Protein AF-A0A1V4W7F1-F1 (afdb_monomer)

Mean predicted aligned error: 8.08 Å

Radius of gyration: 17.61 Å; Cα contacts (8 Å, |Δi|>4): 130; chains: 1; bounding box: 45×43×54 Å

Structure (mmCIF, N/CA/C/O backbone):
data_AF-A0A1V4W7F1-F1
#
_entry.id   AF-A0A1V4W7F1-F1
#
loop_
_atom_site.group_PDB
_atom_site.id
_atom_site.type_symbol
_atom_site.label_atom_id
_atom_site.label_alt_id
_atom_site.label_comp_id
_atom_site.label_asym_id
_atom_site.label_entity_id
_atom_site.label_seq_id
_atom_site.pdbx_PDB_ins_code
_atom_site.Cartn_x
_atom_site.Cartn_y
_atom_site.Cartn_z
_atom_site.occupancy
_atom_site.B_iso_or_equiv
_atom_site.auth_seq_id
_atom_site.auth_comp_id
_atom_site.auth_asym_id
_atom_site.auth_atom_id
_atom_site.pdbx_PDB_model_num
ATOM 1 N N . MET A 1 1 ? -4.198 -5.014 37.501 1.00 48.41 1 MET A N 1
ATOM 2 C CA . MET A 1 1 ? -4.938 -6.079 36.791 1.00 48.41 1 MET A CA 1
ATOM 3 C C . MET A 1 1 ? -5.739 -5.399 35.691 1.00 48.41 1 MET A C 1
ATOM 5 O O . MET A 1 1 ? -6.681 -4.683 36.009 1.00 48.41 1 MET A O 1
ATOM 9 N N . VAL A 1 2 ? -5.300 -5.493 34.434 1.00 52.12 2 VAL A N 1
ATOM 10 C CA . VAL A 1 2 ? -6.036 -4.902 33.302 1.00 52.12 2 VAL A CA 1
ATOM 11 C C . VAL A 1 2 ? -7.296 -5.746 33.095 1.00 52.12 2 VAL A C 1
ATOM 13 O O . VAL A 1 2 ? -7.204 -6.961 32.951 1.00 52.12 2 VAL A O 1
ATOM 16 N N . ARG A 1 3 ? -8.471 -5.117 33.189 1.00 71.06 3 ARG A N 1
ATOM 17 C CA . ARG A 1 3 ? -9.778 -5.755 32.934 1.00 71.06 3 ARG A CA 1
ATOM 18 C C . ARG A 1 3 ? -10.114 -5.604 31.450 1.00 71.06 3 ARG A C 1
ATOM 20 O O . ARG A 1 3 ? -9.729 -4.592 30.877 1.00 71.06 3 ARG A O 1
ATOM 27 N N . ALA A 1 4 ? -10.860 -6.546 30.871 1.00 73.44 4 ALA A N 1
ATOM 28 C CA . ALA A 1 4 ? -11.244 -6.538 29.450 1.00 73.44 4 ALA A CA 1
ATOM 29 C C . ALA A 1 4 ? -11.841 -5.196 28.976 1.00 73.44 4 ALA A C 1
ATOM 31 O O . ALA A 1 4 ? -11.526 -4.734 27.890 1.00 73.44 4 ALA A O 1
ATOM 32 N N . GLN A 1 5 ? -12.593 -4.512 29.840 1.00 69.88 5 GLN A N 1
ATOM 33 C CA . GLN A 1 5 ? -13.167 -3.194 29.558 1.00 69.88 5 GLN A CA 1
ATOM 34 C C . GLN A 1 5 ? -12.115 -2.092 29.319 1.00 69.88 5 GLN A C 1
ATOM 36 O O . GLN A 1 5 ? -12.280 -1.263 28.436 1.00 69.88 5 GLN A O 1
ATOM 41 N N . HIS A 1 6 ? -10.988 -2.114 30.043 1.00 75.62 6 HIS A N 1
ATOM 42 C CA . HIS A 1 6 ? -9.896 -1.159 29.807 1.00 75.62 6 HIS A CA 1
ATOM 43 C C . HIS A 1 6 ? -9.133 -1.464 28.512 1.00 75.62 6 HIS A C 1
ATOM 45 O O . HIS A 1 6 ? -8.479 -0.580 27.966 1.00 75.62 6 HIS A O 1
ATOM 51 N N . LEU A 1 7 ? -9.171 -2.719 28.045 1.00 80.81 7 LEU A N 1
ATOM 52 C CA . LEU A 1 7 ? -8.589 -3.092 26.759 1.00 80.81 7 LEU A CA 1
ATOM 53 C C . LEU A 1 7 ? -9.450 -2.534 25.621 1.00 80.81 7 LEU A C 1
ATOM 55 O O . LEU A 1 7 ? -8.917 -1.836 24.769 1.00 80.81 7 LEU A O 1
ATOM 59 N N . GLU A 1 8 ? -10.767 -2.735 25.677 1.00 83.81 8 GLU A N 1
ATOM 60 C CA . GLU A 1 8 ? -11.713 -2.214 24.682 1.00 83.81 8 GLU A CA 1
ATOM 61 C C . GLU A 1 8 ? -11.668 -0.675 24.587 1.00 83.81 8 GLU A C 1
ATOM 63 O O . GLU A 1 8 ? -11.617 -0.112 23.495 1.00 83.81 8 GLU A O 1
ATOM 68 N N . GLU A 1 9 ? -11.575 0.029 25.721 1.00 86.50 9 GLU A N 1
ATOM 69 C CA . GLU A 1 9 ? -11.402 1.490 25.741 1.00 86.50 9 GLU A CA 1
ATOM 70 C C . GLU A 1 9 ? -10.107 1.945 25.045 1.00 86.50 9 GLU A C 1
ATOM 72 O O . GLU A 1 9 ? -10.108 2.922 24.289 1.00 86.50 9 GLU A O 1
ATOM 77 N N . LEU A 1 10 ? -8.995 1.235 25.267 1.00 87.12 10 LEU A N 1
ATOM 78 C CA . LEU A 1 10 ? -7.719 1.536 24.613 1.00 87.12 10 LEU A CA 1
ATOM 79 C C . LEU A 1 10 ? -7.769 1.268 23.106 1.00 87.12 10 LEU A C 1
ATOM 81 O O . LEU A 1 10 ? -7.210 2.055 22.339 1.00 87.12 10 LEU A O 1
ATOM 85 N N . GLU A 1 11 ? -8.449 0.204 22.681 1.00 90.12 11 GLU A N 1
ATOM 86 C CA . GLU A 1 11 ? -8.652 -0.119 21.266 1.00 90.12 11 GLU A CA 1
ATOM 87 C C . GLU A 1 11 ? -9.464 0.972 20.565 1.00 90.12 11 GLU A C 1
ATOM 89 O O . GLU A 1 11 ? -9.061 1.437 19.501 1.00 90.12 11 GLU A O 1
ATOM 94 N N . GLN A 1 12 ? -10.528 1.485 21.191 1.00 90.94 12 GLN A N 1
ATOM 95 C CA . GLN A 1 12 ? -11.321 2.585 20.630 1.00 90.94 12 GLN A CA 1
ATOM 96 C C . GLN A 1 12 ? -10.532 3.900 20.530 1.00 90.94 12 GLN A C 1
ATOM 98 O O . GLN A 1 12 ? -10.622 4.611 19.525 1.00 90.94 12 GLN A O 1
ATOM 103 N N . ILE A 1 13 ? -9.708 4.227 21.533 1.00 91.06 13 ILE A N 1
ATOM 104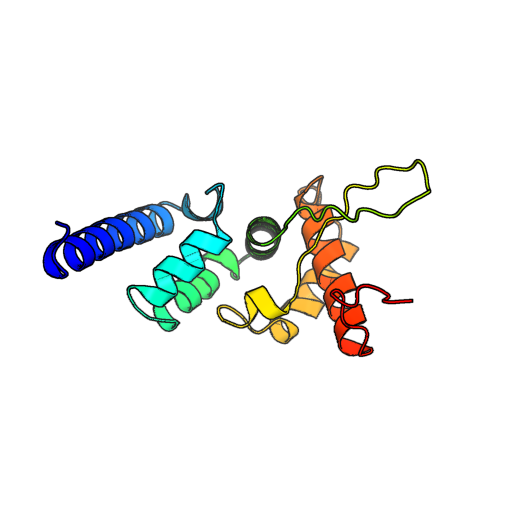 C CA . ILE A 1 13 ? -8.818 5.401 21.476 1.00 91.06 13 ILE A CA 1
ATOM 105 C C . ILE A 1 13 ? -7.773 5.235 20.365 1.00 91.06 13 ILE A C 1
ATOM 107 O O . ILE A 1 13 ? -7.484 6.189 19.635 1.00 91.06 13 ILE A O 1
ATOM 111 N N . GLY A 1 14 ? -7.204 4.035 20.237 1.00 90.25 14 GLY A N 1
ATOM 112 C CA . GLY A 1 14 ? -6.260 3.685 19.180 1.00 90.25 14 GLY A CA 1
ATOM 113 C C . GLY A 1 14 ? -6.890 3.817 17.797 1.00 90.25 14 GLY A C 1
ATOM 114 O O . GLY A 1 14 ? -6.347 4.517 16.946 1.00 90.25 14 GLY A O 1
ATOM 115 N N . LEU A 1 15 ? -8.068 3.227 17.601 1.00 92.19 15 LEU A N 1
ATOM 116 C CA . LEU A 1 15 ? -8.822 3.281 16.354 1.00 92.19 15 LEU A CA 1
ATOM 117 C C . LEU A 1 15 ? -9.151 4.721 15.951 1.00 92.19 15 LEU A C 1
ATOM 119 O O . LEU A 1 15 ? -8.953 5.097 14.797 1.00 92.19 15 LEU A O 1
ATOM 123 N N . LYS A 1 16 ? -9.578 5.558 16.904 1.00 92.56 16 LYS A N 1
ATOM 124 C CA . LYS A 1 16 ? -9.819 6.981 16.642 1.00 92.56 16 LYS A CA 1
ATOM 125 C C . LYS A 1 16 ? -8.559 7.685 16.133 1.00 92.56 16 LYS A C 1
ATOM 127 O O . LYS A 1 16 ? -8.619 8.382 15.131 1.00 92.56 16 LYS A O 1
ATOM 132 N N . LYS A 1 17 ? -7.407 7.457 16.772 1.00 92.69 17 LYS A N 1
ATOM 133 C CA . LYS A 1 17 ? -6.126 8.039 16.333 1.00 92.69 17 LYS A CA 1
ATOM 134 C C . LYS A 1 17 ? -5.717 7.576 14.935 1.00 92.69 17 LYS A C 1
ATOM 136 O O . LYS A 1 17 ? -5.136 8.364 14.197 1.00 92.69 17 LYS A O 1
ATOM 141 N N . ILE A 1 18 ? -5.998 6.320 14.585 1.00 92.25 18 ILE A N 1
ATOM 142 C CA . ILE A 1 18 ? -5.739 5.792 13.240 1.00 92.25 18 ILE A CA 1
ATOM 143 C C . ILE A 1 18 ? -6.596 6.536 12.215 1.00 92.25 18 ILE A C 1
ATOM 145 O O . ILE A 1 18 ? -6.054 7.012 11.223 1.00 92.25 18 ILE A O 1
ATOM 149 N N . LYS A 1 19 ? -7.896 6.697 12.482 1.00 91.62 19 LYS A N 1
ATOM 150 C CA . LYS A 1 19 ? -8.823 7.426 11.603 1.00 91.62 19 LYS A CA 1
ATOM 151 C C . LYS A 1 19 ? -8.444 8.899 11.457 1.00 91.62 19 LYS A C 1
ATOM 153 O O . LYS A 1 19 ? -8.308 9.373 10.340 1.00 91.62 19 LYS A O 1
ATOM 158 N N . ASP A 1 20 ? -8.139 9.584 12.559 1.00 92.19 20 ASP A N 1
ATOM 159 C CA . ASP A 1 20 ? -7.678 10.980 12.529 1.00 92.19 20 ASP A CA 1
ATOM 160 C C . ASP A 1 20 ? -6.377 11.131 11.696 1.00 92.19 20 ASP A C 1
ATOM 162 O O . ASP A 1 20 ? -6.176 12.113 10.974 1.00 92.19 20 ASP A O 1
ATOM 166 N N . ALA A 1 21 ? -5.469 10.149 11.767 1.00 91.19 21 ALA A N 1
ATOM 167 C CA . ALA A 1 21 ? -4.252 10.121 10.952 1.00 91.19 21 ALA A CA 1
ATOM 168 C C . ALA A 1 21 ? -4.532 9.797 9.473 1.00 91.19 21 ALA A C 1
ATOM 170 O O . ALA A 1 21 ? -3.840 10.326 8.602 1.00 91.19 21 ALA A O 1
ATOM 171 N N . ALA A 1 22 ? -5.521 8.944 9.194 1.00 89.69 22 ALA A N 1
ATOM 172 C CA . ALA A 1 22 ? -5.975 8.603 7.849 1.00 89.69 22 ALA A CA 1
ATOM 173 C C . ALA A 1 22 ? -6.582 9.831 7.156 1.00 89.69 22 ALA A C 1
ATOM 175 O O . ALA A 1 22 ? -6.123 10.213 6.083 1.00 89.69 22 ALA A O 1
ATOM 176 N N . ASP A 1 23 ? -7.507 10.514 7.835 1.00 88.62 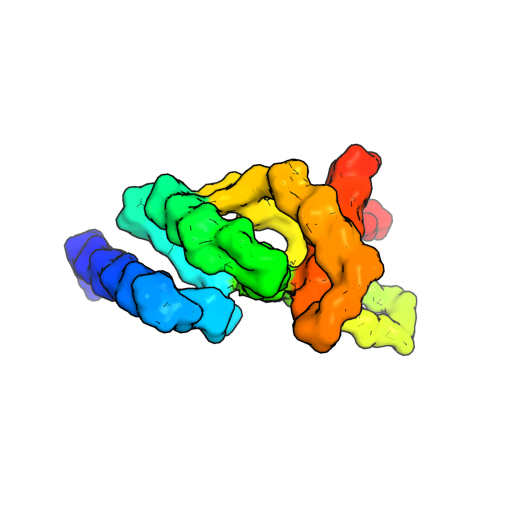23 ASP A N 1
ATOM 177 C CA . ASP A 1 23 ? -8.205 11.706 7.340 1.00 88.62 23 ASP A CA 1
ATOM 178 C C . ASP A 1 23 ? -7.260 12.900 7.125 1.00 88.62 23 ASP A C 1
ATOM 180 O O . ASP A 1 23 ? -7.486 13.745 6.262 1.00 88.62 23 ASP A O 1
ATOM 184 N N . SER A 1 24 ? -6.177 12.982 7.906 1.00 87.56 24 SER A N 1
ATOM 185 C CA . SER A 1 24 ? -5.154 14.027 7.752 1.00 87.56 24 SER A CA 1
ATOM 186 C C . SER A 1 24 ? -4.046 13.679 6.750 1.00 87.56 24 SER A C 1
ATOM 188 O O . SER A 1 24 ? -3.115 14.470 6.589 1.00 87.56 24 SER A O 1
ATOM 190 N N . GLY A 1 25 ? -4.101 12.508 6.103 1.00 83.88 25 GLY A N 1
ATOM 191 C CA . GLY A 1 25 ? -3.086 12.035 5.151 1.00 83.88 25 GLY A CA 1
ATOM 192 C C . GLY A 1 25 ? -1.746 11.638 5.785 1.00 83.88 25 GLY A C 1
ATOM 193 O O . GLY A 1 25 ? -0.784 11.338 5.083 1.00 83.88 25 GLY A O 1
ATOM 194 N N . ASN A 1 26 ? -1.652 11.620 7.117 1.00 85.62 26 ASN A N 1
ATOM 195 C CA . ASN A 1 26 ? -0.406 11.348 7.838 1.00 85.62 26 ASN A CA 1
ATOM 196 C C . ASN A 1 26 ? -0.190 9.865 8.144 1.00 85.62 26 ASN A C 1
ATOM 198 O O . ASN A 1 26 ? 0.919 9.479 8.519 1.00 85.62 26 ASN A O 1
ATOM 202 N N . LEU A 1 27 ? -1.223 9.031 7.991 1.00 88.81 27 LEU A N 1
ATOM 203 C CA . LEU A 1 27 ? -1.153 7.610 8.322 1.00 88.81 27 LEU A CA 1
ATOM 204 C C . LEU A 1 27 ? -0.007 6.906 7.583 1.00 88.81 27 LEU A C 1
ATOM 206 O O . LEU A 1 27 ? 0.751 6.169 8.213 1.00 88.81 27 LEU A O 1
ATOM 210 N N . ILE A 1 28 ? 0.173 7.205 6.294 1.00 87.44 28 ILE A N 1
ATOM 211 C CA . ILE A 1 28 ? 1.201 6.603 5.431 1.00 87.44 28 ILE A CA 1
ATOM 212 C C . ILE A 1 28 ? 2.638 6.905 5.882 1.00 87.44 28 ILE A C 1
ATOM 214 O O . ILE A 1 28 ? 3.533 6.087 5.705 1.00 87.44 28 ILE A O 1
ATOM 218 N N . ASN A 1 29 ? 2.853 8.036 6.559 1.00 83.88 29 ASN A N 1
ATOM 219 C CA . ASN A 1 29 ? 4.166 8.453 7.061 1.00 83.88 29 ASN A CA 1
ATOM 220 C C . ASN A 1 29 ? 4.544 7.769 8.387 1.00 83.88 29 ASN A C 1
ATOM 222 O O . ASN A 1 29 ? 5.587 8.056 8.982 1.00 83.88 29 ASN A O 1
ATOM 226 N N . SER A 1 30 ? 3.687 6.884 8.899 1.00 86.62 30 SER A N 1
ATOM 227 C CA . SER A 1 30 ? 3.913 6.211 10.171 1.00 86.62 30 SER A CA 1
ATOM 228 C C . SER A 1 30 ? 5.005 5.151 10.051 1.00 86.62 30 SER A C 1
ATOM 230 O O . SER A 1 30 ? 4.930 4.248 9.225 1.00 86.62 30 SER A O 1
ATOM 232 N N . ARG A 1 31 ? 5.973 5.173 10.976 1.00 81.25 31 ARG A N 1
ATOM 233 C CA . ARG A 1 31 ? 7.099 4.217 11.015 1.00 81.25 31 ARG A CA 1
ATOM 234 C C . ARG A 1 31 ? 6.680 2.737 11.017 1.00 81.25 31 ARG A C 1
ATOM 236 O O . ARG A 1 31 ? 7.463 1.888 10.614 1.00 81.25 31 ARG A O 1
ATOM 243 N N . ASN A 1 32 ? 5.487 2.423 11.519 1.00 85.31 32 ASN A N 1
ATOM 244 C CA . ASN A 1 32 ? 4.929 1.070 11.530 1.00 85.31 32 ASN A CA 1
ATOM 245 C C . ASN A 1 32 ? 3.594 1.022 10.773 1.00 85.31 32 ASN A C 1
ATOM 247 O O . ASN A 1 32 ? 2.595 0.540 11.304 1.00 85.31 32 ASN A O 1
ATOM 251 N N . PHE A 1 33 ? 3.565 1.587 9.567 1.00 90.62 33 PHE A N 1
ATOM 252 C CA . PHE A 1 33 ? 2.364 1.683 8.742 1.00 90.62 33 PHE A CA 1
ATOM 253 C C . PHE A 1 33 ? 1.653 0.333 8.562 1.00 90.62 33 PHE A C 1
ATOM 255 O O . PHE A 1 33 ? 0.487 0.211 8.936 1.00 90.62 33 PHE A O 1
ATOM 262 N N . ALA A 1 34 ? 2.365 -0.703 8.101 1.00 90.06 34 ALA A N 1
ATOM 263 C CA . ALA A 1 34 ? 1.796 -2.041 7.940 1.00 90.06 34 ALA A CA 1
ATOM 264 C C . ALA A 1 34 ? 1.179 -2.565 9.249 1.00 90.06 34 ALA A C 1
ATOM 266 O O . ALA A 1 34 ? 0.028 -2.997 9.271 1.00 90.06 34 ALA A O 1
ATOM 267 N N . GLY A 1 35 ? 1.899 -2.461 10.372 1.00 89.88 35 GLY A N 1
ATOM 268 C CA . GLY A 1 35 ? 1.384 -2.888 11.673 1.00 89.88 35 GLY A CA 1
ATOM 269 C C . GLY A 1 35 ? 0.137 -2.117 12.109 1.00 89.88 35 GLY A C 1
ATOM 270 O O . GLY A 1 35 ? -0.772 -2.709 12.687 1.00 89.88 35 GLY A O 1
ATOM 271 N N . ILE A 1 36 ? 0.062 -0.819 11.808 1.00 92.38 36 ILE A N 1
ATOM 272 C CA . ILE A 1 36 ? -1.117 0.003 12.096 1.00 92.38 36 ILE A CA 1
ATOM 273 C C . ILE A 1 36 ? -2.317 -0.450 11.258 1.00 92.38 36 ILE A C 1
ATOM 275 O O . ILE A 1 36 ? -3.408 -0.571 11.808 1.00 92.38 36 ILE A O 1
ATOM 279 N N . LEU A 1 37 ? -2.128 -0.767 9.975 1.00 92.81 37 LEU A N 1
ATOM 280 C CA . LEU A 1 37 ? -3.203 -1.290 9.125 1.00 92.81 37 LEU A CA 1
ATOM 281 C C . LEU A 1 37 ? -3.754 -2.627 9.632 1.00 92.81 37 LEU A C 1
ATOM 283 O O . LEU A 1 37 ? -4.970 -2.811 9.683 1.00 92.81 37 LEU A O 1
ATOM 287 N N . TYR A 1 38 ? -2.882 -3.540 10.068 1.00 91.62 38 TYR A N 1
ATOM 288 C CA . TYR A 1 38 ? -3.318 -4.797 10.683 1.00 91.62 38 TYR A CA 1
ATOM 289 C C . TYR A 1 38 ? -4.100 -4.556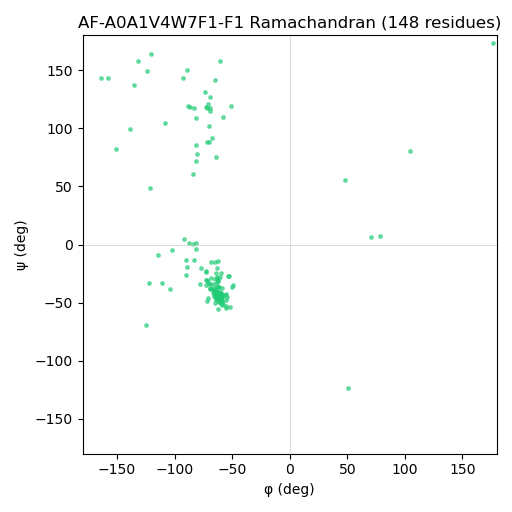 11.981 1.00 91.62 38 TYR A C 1
ATOM 291 O O . TYR A 1 38 ? -5.137 -5.180 12.189 1.00 91.62 38 TYR A O 1
ATOM 299 N N . ARG A 1 39 ? -3.671 -3.605 12.823 1.00 92.19 39 ARG A N 1
ATOM 300 C CA . ARG A 1 39 ? -4.419 -3.232 14.038 1.00 92.19 39 ARG A CA 1
ATOM 301 C C . ARG A 1 39 ? -5.764 -2.595 13.732 1.00 92.19 39 ARG A C 1
ATOM 303 O O . ARG A 1 39 ? -6.737 -2.919 14.398 1.00 92.19 39 ARG A O 1
ATOM 310 N N . TRP A 1 40 ? -5.833 -1.736 12.720 1.00 93.81 40 TRP A N 1
ATOM 311 C CA . TRP A 1 40 ? -7.100 -1.172 12.269 1.00 93.81 40 TRP A CA 1
ATOM 312 C C . TRP A 1 40 ? -8.060 -2.282 11.838 1.00 93.81 40 TRP A C 1
ATOM 314 O O . TRP A 1 40 ? -9.191 -2.345 12.318 1.00 93.81 40 TRP A O 1
ATOM 324 N N . LYS A 1 41 ? -7.575 -3.213 11.011 1.00 92.25 41 LYS A N 1
ATOM 325 C CA . LYS A 1 41 ? -8.351 -4.379 10.593 1.00 92.25 41 LYS A CA 1
ATOM 326 C C . LYS A 1 41 ? -8.881 -5.177 11.790 1.00 92.25 41 LYS A C 1
ATOM 328 O O . LYS A 1 41 ? -10.039 -5.586 11.776 1.00 92.25 41 LYS A O 1
ATOM 333 N N . ASP A 1 42 ? -8.041 -5.424 12.791 1.00 90.38 42 ASP A N 1
ATOM 334 C CA . ASP A 1 42 ? -8.402 -6.250 13.947 1.00 90.38 42 ASP A CA 1
ATOM 335 C C . ASP A 1 42 ? -9.382 -5.549 14.908 1.00 90.38 42 ASP A C 1
ATOM 337 O O . ASP A 1 42 ? -10.193 -6.224 15.537 1.00 90.38 42 ASP A O 1
ATOM 341 N N . TRP A 1 43 ? -9.330 -4.217 15.023 1.00 91.31 43 TRP A N 1
ATOM 342 C CA . TRP A 1 43 ? -10.174 -3.442 15.948 1.00 91.31 43 TRP A CA 1
ATOM 343 C C . TRP A 1 43 ? -11.523 -2.998 15.374 1.00 91.31 43 TRP A C 1
ATOM 345 O O . TRP A 1 43 ? -12.417 -2.645 16.141 1.00 91.31 43 TRP A O 1
ATOM 355 N N . GLU A 1 44 ? -11.687 -2.978 14.051 1.00 86.88 44 GLU A N 1
ATOM 356 C CA . GLU A 1 44 ? -12.935 -2.551 13.408 1.00 86.88 44 GLU A CA 1
ATOM 357 C C . GLU A 1 44 ? -13.480 -3.622 12.460 1.00 86.88 44 GLU A C 1
ATOM 359 O O . GLU A 1 44 ? -14.526 -4.211 12.726 1.00 86.88 44 GLU A O 1
ATOM 364 N N . ASN A 1 45 ? -12.786 -3.841 11.343 1.00 86.69 45 ASN A N 1
ATOM 365 C CA . ASN A 1 45 ? -12.982 -4.903 10.354 1.00 86.69 45 ASN A CA 1
ATOM 366 C C . ASN A 1 45 ? -11.988 -4.693 9.199 1.00 86.69 45 ASN A C 1
ATOM 368 O O . ASN A 1 45 ? -11.310 -3.672 9.117 1.00 86.69 45 ASN A O 1
ATOM 372 N N . ASP A 1 46 ? -11.926 -5.644 8.272 1.00 83.69 46 ASP A N 1
ATOM 373 C CA . ASP A 1 46 ? -11.125 -5.565 7.048 1.00 83.69 46 ASP A CA 1
ATOM 374 C C . ASP A 1 46 ? -11.617 -4.517 6.037 1.00 83.69 46 ASP A C 1
ATOM 376 O O . ASP A 1 46 ? -10.805 -3.951 5.306 1.00 83.69 46 ASP A O 1
ATOM 380 N N . ALA A 1 47 ? -12.915 -4.214 6.004 1.00 89.50 47 ALA A N 1
ATOM 381 C CA . ALA A 1 47 ? -13.497 -3.290 5.033 1.00 89.50 47 ALA A CA 1
ATOM 382 C C . ALA A 1 47 ? -13.016 -1.836 5.197 1.00 89.50 47 ALA A C 1
ATOM 384 O O . ALA A 1 47 ? -12.778 -1.156 4.199 1.00 89.50 47 ALA A O 1
ATOM 385 N N . ALA A 1 48 ? -12.859 -1.348 6.431 1.00 90.12 48 ALA A N 1
ATOM 386 C CA . ALA A 1 48 ? -12.444 0.031 6.701 1.00 90.12 48 ALA A CA 1
ATOM 387 C C . ALA A 1 48 ? -11.040 0.382 6.151 1.00 90.12 48 ALA A C 1
ATOM 389 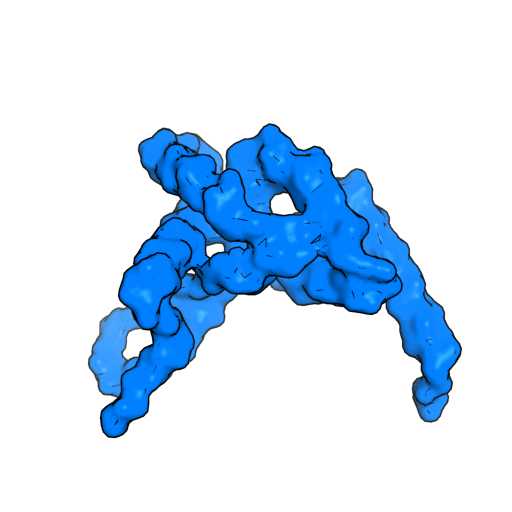O O . ALA A 1 48 ? -10.948 1.311 5.342 1.00 90.12 48 ALA A O 1
ATOM 390 N N . PRO A 1 49 ? -9.957 -0.347 6.497 1.00 91.31 49 PRO A N 1
ATOM 391 C CA . PRO A 1 49 ? -8.627 -0.067 5.957 1.00 91.31 49 PRO A CA 1
ATOM 392 C C . PRO A 1 49 ? -8.538 -0.319 4.445 1.00 91.31 49 PRO A C 1
ATOM 394 O O . PRO A 1 49 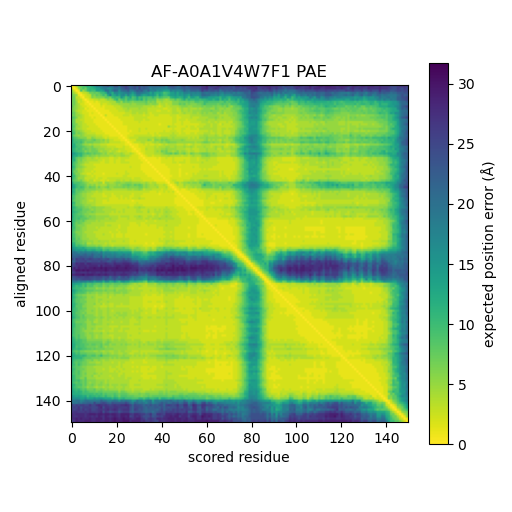? -7.844 0.428 3.759 1.00 91.31 49 PRO A O 1
ATOM 397 N N . ARG A 1 50 ? -9.265 -1.312 3.904 1.00 93.00 50 ARG A N 1
ATOM 398 C CA . ARG A 1 50 ? -9.362 -1.548 2.448 1.00 93.00 50 ARG A CA 1
ATOM 399 C C . ARG A 1 50 ? -9.918 -0.330 1.722 1.00 93.00 50 ARG A C 1
ATOM 401 O O . ARG A 1 50 ? -9.291 0.179 0.799 1.00 93.00 50 ARG A O 1
ATOM 408 N N . LYS A 1 51 ? -11.064 0.170 2.189 1.00 92.62 51 LYS A N 1
ATOM 409 C CA . LYS A 1 51 ? -11.732 1.324 1.589 1.00 92.62 51 LYS A CA 1
ATOM 410 C C . LYS A 1 51 ? -10.838 2.561 1.600 1.00 92.62 51 LYS A C 1
ATOM 412 O O . LYS A 1 51 ? -10.785 3.251 0.592 1.00 92.62 51 LYS A O 1
ATOM 417 N N . TRP A 1 52 ? -10.134 2.814 2.705 1.00 93.75 52 TRP A N 1
ATOM 418 C CA . TRP A 1 52 ? -9.190 3.931 2.797 1.00 93.75 52 TRP A CA 1
ATOM 419 C C . TRP A 1 52 ? -8.027 3.789 1.803 1.00 93.75 52 TRP A C 1
ATOM 421 O O . TRP A 1 52 ? -7.695 4.738 1.102 1.00 93.75 52 TRP A O 1
ATOM 431 N N . ILE A 1 53 ? -7.439 2.596 1.669 1.00 92.94 53 ILE A N 1
ATOM 432 C CA . ILE A 1 53 ? -6.377 2.355 0.678 1.00 92.94 53 ILE A CA 1
ATOM 433 C C . ILE A 1 53 ? -6.887 2.625 -0.741 1.00 92.94 53 ILE A C 1
ATOM 435 O O . ILE A 1 53 ? -6.215 3.305 -1.517 1.00 92.94 53 ILE A O 1
ATOM 439 N N . GLU A 1 54 ? -8.080 2.133 -1.074 1.00 92.19 54 GLU A N 1
ATOM 440 C CA . GLU A 1 54 ? -8.704 2.356 -2.378 1.00 92.19 54 GLU A CA 1
ATOM 441 C C . GLU A 1 54 ? -8.980 3.840 -2.659 1.00 92.19 54 GLU A C 1
ATOM 443 O O . GLU A 1 54 ? -8.695 4.307 -3.764 1.00 92.19 54 GLU A O 1
ATOM 448 N N . SER A 1 55 ? -9.506 4.587 -1.681 1.00 90.50 55 SER A N 1
ATOM 449 C CA . SER A 1 55 ? -9.876 5.995 -1.860 1.00 90.50 55 SER A CA 1
ATOM 450 C C . SER A 1 55 ? -8.698 6.961 -1.831 1.00 90.50 55 SER A C 1
ATOM 452 O O . SER A 1 55 ? -8.735 7.965 -2.541 1.00 90.50 55 SER A O 1
ATOM 454 N N . ASP A 1 56 ? -7.664 6.680 -1.040 1.00 89.06 56 ASP A N 1
ATOM 455 C CA . ASP A 1 56 ? -6.614 7.658 -0.742 1.00 89.06 56 ASP A CA 1
ATOM 456 C C . ASP A 1 56 ? -5.265 7.304 -1.370 1.00 89.06 56 ASP A C 1
ATOM 458 O O . ASP A 1 56 ? -4.532 8.202 -1.780 1.00 89.06 56 ASP A O 1
ATOM 462 N N . LEU A 1 57 ? -4.931 6.014 -1.495 1.00 90.50 57 LEU A N 1
ATOM 463 C CA . LEU A 1 57 ? -3.617 5.582 -1.988 1.00 90.50 57 LEU A CA 1
ATOM 464 C C . LEU A 1 57 ? -3.658 5.071 -3.427 1.00 90.50 57 LEU A C 1
ATOM 466 O O . LEU A 1 57 ? -2.746 5.339 -4.204 1.00 90.50 57 LEU A O 1
ATOM 470 N N . LEU A 1 58 ? -4.708 4.355 -3.829 1.00 92.12 58 LEU A N 1
ATOM 471 C CA . LEU A 1 58 ? -4.762 3.768 -5.173 1.00 92.12 58 LEU A CA 1
ATOM 472 C C . LEU A 1 58 ? -5.189 4.750 -6.269 1.00 92.12 58 LEU A C 1
ATOM 474 O O . LEU A 1 58 ? -5.152 4.391 -7.448 1.00 92.12 58 LEU A O 1
ATOM 478 N N . THR A 1 59 ? -5.538 5.987 -5.920 1.00 92.75 59 THR A N 1
ATOM 479 C CA . THR A 1 59 ? -5.957 7.021 -6.877 1.00 92.75 59 THR A CA 1
ATOM 480 C C . THR A 1 59 ? -4.804 7.581 -7.713 1.00 92.75 59 THR A C 1
ATOM 482 O O . THR A 1 59 ? -5.041 8.057 -8.823 1.00 92.75 59 THR A O 1
ATOM 485 N N . THR A 1 60 ? -3.558 7.484 -7.236 1.00 94.38 60 THR A N 1
ATOM 486 C CA . THR A 1 60 ? -2.357 8.012 -7.911 1.00 94.38 60 THR A CA 1
ATOM 487 C C . THR A 1 60 ? -1.235 6.983 -7.958 1.00 94.38 60 THR A C 1
ATOM 489 O O . THR A 1 60 ? -1.248 5.991 -7.225 1.00 94.38 60 THR A O 1
ATOM 492 N N . ASP A 1 61 ? -0.300 7.155 -8.894 1.00 95.94 61 ASP A N 1
ATOM 493 C CA . ASP A 1 61 ? 0.843 6.247 -9.018 1.00 95.94 61 ASP A CA 1
ATOM 494 C C . ASP A 1 61 ? 1.789 6.421 -7.823 1.00 95.94 61 ASP A C 1
ATOM 496 O O . ASP A 1 61 ? 2.271 5.429 -7.282 1.00 95.94 61 ASP A O 1
ATOM 500 N N . GLU A 1 62 ? 1.975 7.652 -7.338 1.00 94.31 62 GLU A N 1
ATOM 501 C CA . GLU A 1 62 ? 2.719 7.937 -6.111 1.00 94.31 62 GLU A CA 1
ATOM 502 C C . GLU A 1 62 ? 2.108 7.237 -4.895 1.00 94.31 62 GLU A C 1
ATOM 504 O O . GLU A 1 62 ? 2.849 6.628 -4.128 1.00 94.31 62 GLU A O 1
ATOM 509 N N . GLY A 1 63 ? 0.779 7.269 -4.742 1.00 94.06 63 GLY A N 1
ATOM 510 C CA . GLY A 1 63 ? 0.090 6.657 -3.605 1.00 94.06 63 GLY A CA 1
ATOM 511 C C . GLY A 1 63 ? 0.209 5.131 -3.587 1.00 94.06 63 GLY A C 1
ATOM 512 O O . GLY A 1 63 ? 0.437 4.543 -2.528 1.00 94.06 63 GLY A O 1
ATOM 513 N N . LEU A 1 64 ? 0.166 4.480 -4.757 1.00 95.75 64 LEU A N 1
ATOM 514 C CA . LEU A 1 64 ? 0.480 3.053 -4.871 1.00 95.75 64 LEU A CA 1
ATOM 515 C C . LEU A 1 64 ? 1.920 2.769 -4.426 1.00 95.75 64 LEU A C 1
ATOM 517 O O . LEU A 1 64 ? 2.176 1.791 -3.728 1.00 95.75 64 LEU A O 1
ATOM 521 N N . VAL A 1 65 ? 2.875 3.605 -4.828 1.00 96.00 65 VAL A N 1
ATOM 522 C CA . VAL A 1 65 ? 4.273 3.409 -4.434 1.00 96.00 65 VAL A CA 1
ATOM 523 C C . VAL A 1 65 ? 4.480 3.667 -2.945 1.00 96.00 65 VAL A C 1
ATOM 525 O O . VAL A 1 65 ? 5.205 2.909 -2.306 1.00 96.00 65 VAL A O 1
ATOM 528 N N . ASP A 1 66 ? 3.815 4.666 -2.372 1.00 94.00 66 ASP A N 1
ATOM 529 C CA . ASP A 1 66 ? 3.865 4.944 -0.936 1.00 94.00 66 ASP A CA 1
ATOM 530 C C . ASP A 1 66 ? 3.271 3.782 -0.126 1.00 94.00 66 ASP A C 1
ATOM 532 O O . ASP A 1 66 ? 3.857 3.377 0.881 1.00 94.00 66 ASP A O 1
ATOM 536 N N . LEU A 1 67 ? 2.184 3.165 -0.611 1.00 94.69 67 LEU A N 1
ATOM 537 C CA . LEU A 1 67 ? 1.657 1.917 -0.055 1.00 94.69 67 LEU A CA 1
ATOM 538 C C . LEU A 1 67 ? 2.743 0.832 -0.040 1.00 94.69 67 LEU A C 1
ATOM 540 O O . LEU A 1 67 ? 3.013 0.257 1.010 1.00 94.69 67 LEU A O 1
ATOM 544 N N . LEU A 1 68 ? 3.398 0.573 -1.178 1.00 95.19 68 LEU A N 1
ATOM 545 C CA . LEU A 1 68 ? 4.452 -0.444 -1.271 1.00 95.19 68 LEU A CA 1
ATOM 546 C C . LEU A 1 68 ? 5.633 -0.142 -0.336 1.00 95.19 68 LEU A C 1
ATOM 548 O O . LEU A 1 68 ? 6.132 -1.050 0.324 1.00 95.19 68 LEU A O 1
ATOM 552 N N . VAL A 1 69 ? 6.052 1.121 -0.222 1.00 93.75 69 VAL A N 1
ATOM 553 C CA . VAL A 1 69 ? 7.088 1.547 0.735 1.00 93.75 69 VAL A CA 1
ATOM 554 C C . VAL A 1 69 ? 6.665 1.242 2.172 1.00 93.75 69 VAL A C 1
ATOM 556 O O . VAL A 1 69 ? 7.462 0.714 2.942 1.00 93.75 69 VAL A O 1
ATOM 559 N N . GLY A 1 70 ? 5.405 1.492 2.532 1.00 92.19 70 GLY A N 1
ATOM 560 C CA . GLY A 1 70 ? 4.884 1.216 3.871 1.00 92.19 70 GLY A CA 1
ATOM 561 C C . GLY A 1 70 ? 4.892 -0.269 4.273 1.00 92.19 70 GLY A C 1
ATOM 562 O O . GLY A 1 70 ? 4.859 -0.577 5.469 1.00 92.19 70 GLY A O 1
ATOM 563 N N . PHE A 1 71 ? 4.955 -1.180 3.297 1.00 92.31 71 PHE A N 1
ATOM 564 C CA . PHE A 1 71 ? 5.103 -2.629 3.497 1.00 92.31 71 PHE A CA 1
ATOM 565 C C . PHE A 1 71 ? 6.526 -3.143 3.239 1.00 92.31 71 PHE A C 1
ATOM 567 O O . PHE A 1 71 ? 6.808 -4.321 3.473 1.00 92.31 71 PHE A O 1
ATOM 574 N N . LEU A 1 72 ? 7.435 -2.280 2.785 1.00 91.56 72 LEU A N 1
ATOM 575 C CA . LEU A 1 72 ? 8.821 -2.637 2.544 1.00 91.56 72 LEU A CA 1
ATOM 576 C C . LEU A 1 72 ? 9.529 -2.899 3.878 1.00 91.56 72 LEU A C 1
ATOM 578 O O . LEU A 1 72 ? 9.547 -2.069 4.786 1.00 91.56 72 LEU A O 1
ATOM 582 N N . SER A 1 73 ? 10.161 -4.062 3.992 1.00 85.94 73 SER A N 1
ATOM 583 C CA . SER A 1 73 ? 10.904 -4.455 5.187 1.00 85.94 73 SER A CA 1
ATOM 584 C C . SER A 1 73 ? 12.350 -4.800 4.845 1.00 85.94 73 SER A C 1
ATOM 586 O O . SER A 1 73 ? 12.666 -5.262 3.748 1.00 85.94 73 SER A O 1
ATOM 588 N N . LYS A 1 74 ? 13.268 -4.566 5.787 1.00 81.06 74 LYS A N 1
ATOM 589 C CA . LYS A 1 74 ? 14.650 -5.045 5.673 1.00 81.06 74 LYS A CA 1
ATOM 590 C C . LYS A 1 74 ? 14.727 -6.446 6.262 1.00 81.06 74 LYS A C 1
ATOM 592 O O . LYS A 1 74 ? 14.491 -6.617 7.455 1.00 81.06 74 LYS A O 1
ATOM 597 N N . SER A 1 75 ? 15.111 -7.424 5.452 1.00 64.75 75 SER A N 1
ATOM 598 C CA . SER A 1 75 ? 15.517 -8.737 5.946 1.00 64.75 75 SER A CA 1
ATOM 599 C C . SER A 1 75 ? 17.023 -8.796 6.162 1.00 64.75 75 SER A C 1
ATOM 601 O O . SER A 1 75 ? 17.817 -8.229 5.409 1.00 64.75 75 SER A O 1
ATOM 603 N N . TYR A 1 76 ? 17.413 -9.508 7.211 1.00 53.31 76 TYR A N 1
ATOM 604 C CA . TYR A 1 76 ? 18.798 -9.851 7.486 1.00 53.31 76 TYR A CA 1
ATOM 605 C C . TYR A 1 76 ? 18.952 -11.343 7.210 1.00 53.31 76 TYR A C 1
ATOM 607 O O . TYR A 1 76 ? 18.492 -12.165 7.995 1.00 53.31 76 TYR A O 1
ATOM 615 N N . SER A 1 77 ? 19.575 -11.710 6.091 1.00 52.16 77 SER A N 1
ATOM 616 C CA . SER A 1 77 ? 19.993 -13.097 5.877 1.00 52.16 77 SER A CA 1
ATOM 617 C C . SER A 1 77 ? 21.378 -13.283 6.490 1.00 52.16 77 SER A C 1
ATOM 619 O O . SER A 1 77 ? 22.336 -12.636 6.058 1.00 52.16 77 SER A O 1
ATOM 621 N N . GLN A 1 78 ? 21.509 -14.168 7.476 1.00 44.06 78 GLN A N 1
ATOM 622 C CA . GLN A 1 78 ? 22.818 -14.621 7.943 1.00 44.06 78 GLN A CA 1
ATOM 623 C C . GLN A 1 78 ? 23.342 -15.693 6.982 1.00 44.06 78 GLN A C 1
ATOM 625 O O . GLN A 1 78 ? 23.241 -16.881 7.252 1.00 44.06 78 GLN A O 1
ATOM 630 N N . ALA A 1 79 ? 23.858 -15.277 5.825 1.00 46.25 79 ALA A N 1
ATOM 631 C CA . ALA A 1 79 ?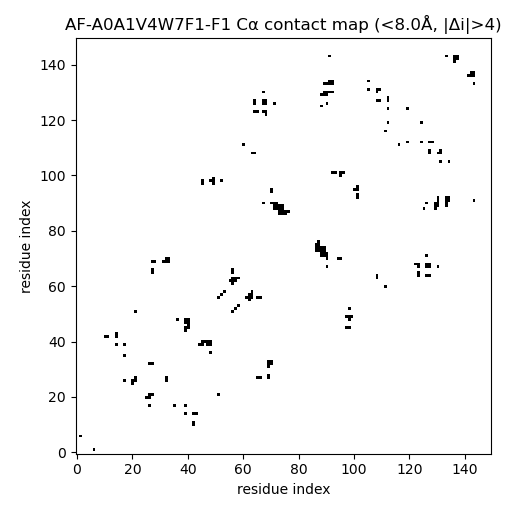 24.613 -16.180 4.965 1.00 46.25 79 ALA A CA 1
ATOM 632 C C . ALA A 1 79 ? 26.059 -16.236 5.479 1.00 46.25 79 ALA A C 1
ATOM 634 O O . ALA A 1 79 ? 26.756 -15.216 5.522 1.00 46.25 79 ALA A O 1
ATOM 635 N N . LEU A 1 80 ? 26.497 -17.421 5.910 1.00 45.41 80 LEU A N 1
ATOM 636 C CA . LEU A 1 80 ? 27.873 -17.688 6.315 1.00 45.41 80 LEU A CA 1
ATOM 637 C C . LEU A 1 80 ? 28.763 -17.662 5.059 1.00 45.41 80 LEU A C 1
ATOM 639 O O . LEU A 1 80 ? 28.979 -18.679 4.415 1.00 45.41 80 LEU A O 1
ATOM 643 N N . GLY A 1 81 ? 29.253 -16.477 4.699 1.00 51.47 81 GLY A N 1
ATOM 644 C CA . GLY A 1 81 ? 30.253 -16.301 3.647 1.00 51.47 81 GLY A CA 1
ATOM 645 C C . GLY A 1 81 ? 29.702 -15.761 2.332 1.00 51.47 81 GLY A C 1
ATOM 646 O O . GLY A 1 81 ? 29.543 -16.500 1.377 1.00 51.47 81 GLY A O 1
ATOM 647 N N . ASP A 1 82 ? 29.488 -14.450 2.253 1.00 39.44 82 ASP A N 1
ATOM 648 C CA . ASP A 1 82 ? 30.260 -13.622 1.321 1.00 39.44 82 ASP A CA 1
ATOM 649 C C . ASP A 1 82 ? 30.111 -12.144 1.707 1.00 39.44 82 ASP A C 1
ATOM 651 O O . ASP A 1 82 ? 29.075 -11.675 2.184 1.00 39.44 82 ASP A O 1
ATOM 655 N N . ARG A 1 83 ? 31.198 -11.402 1.551 1.00 40.84 83 ARG A N 1
ATOM 656 C CA . ARG A 1 83 ? 31.424 -10.057 2.076 1.00 40.84 83 ARG A CA 1
ATOM 657 C C . ARG A 1 83 ? 30.820 -9.002 1.147 1.00 40.84 83 ARG A C 1
ATOM 659 O O . ARG A 1 83 ? 31.524 -8.121 0.667 1.00 40.84 83 ARG A O 1
ATOM 666 N N . VAL A 1 84 ? 29.506 -9.051 0.929 1.00 41.97 84 VAL A N 1
ATOM 667 C CA . VAL A 1 84 ? 28.745 -7.917 0.383 1.00 41.97 84 VAL A CA 1
ATOM 668 C C . VAL A 1 84 ? 27.421 -7.808 1.129 1.00 41.97 84 VAL A C 1
ATOM 670 O O . VAL A 1 84 ? 26.458 -8.506 0.834 1.00 41.97 84 VAL A O 1
ATOM 673 N N . SER A 1 85 ? 27.367 -6.891 2.094 1.00 40.25 85 SER A N 1
ATOM 674 C CA . SER A 1 85 ? 26.131 -6.440 2.739 1.00 40.25 85 SER A CA 1
ATOM 675 C C . SER A 1 85 ? 25.224 -5.747 1.707 1.00 40.25 85 SER A C 1
ATOM 677 O O . SER A 1 85 ? 25.119 -4.521 1.686 1.00 40.25 85 SER A O 1
ATOM 679 N N . ARG A 1 86 ? 24.567 -6.507 0.823 1.00 50.53 86 ARG A N 1
ATOM 680 C CA . ARG A 1 86 ? 23.376 -6.022 0.121 1.00 50.53 86 ARG A CA 1
ATOM 681 C C . ARG A 1 86 ? 22.268 -5.984 1.165 1.00 50.53 86 ARG A C 1
ATOM 683 O O . ARG A 1 86 ? 21.958 -7.002 1.772 1.00 50.53 86 ARG A O 1
ATOM 690 N N . SER A 1 87 ? 21.724 -4.804 1.452 1.00 56.94 87 SER A N 1
ATOM 691 C CA . SER A 1 87 ? 20.509 -4.714 2.263 1.00 56.94 87 SER A CA 1
ATOM 692 C C . SER A 1 87 ? 19.419 -5.521 1.555 1.00 56.94 87 SER A C 1
ATOM 694 O O . SER A 1 87 ? 18.990 -5.136 0.471 1.00 56.94 87 SER A O 1
ATOM 696 N N . ASN A 1 88 ? 19.031 -6.663 2.122 1.00 75.25 88 ASN A N 1
ATOM 697 C CA . ASN A 1 88 ? 18.049 -7.555 1.515 1.00 75.25 88 ASN A CA 1
ATOM 698 C C . ASN A 1 88 ? 16.651 -7.030 1.829 1.00 75.25 88 ASN A C 1
ATOM 700 O O . ASN A 1 88 ? 16.038 -7.399 2.830 1.00 75.25 88 ASN A O 1
ATOM 704 N N . TRP A 1 89 ? 16.174 -6.109 1.002 1.00 86.00 89 TRP A N 1
ATOM 705 C CA . TRP A 1 89 ? 14.798 -5.635 1.052 1.00 86.00 89 TRP A CA 1
ATOM 706 C C . TRP A 1 89 ? 13.823 -6.763 0.700 1.00 86.00 89 TRP A C 1
ATOM 708 O O . TRP A 1 89 ? 14.124 -7.597 -0.152 1.00 86.00 89 TRP A O 1
ATOM 718 N N . ARG A 1 90 ? 12.684 -6.795 1.392 1.00 87.00 90 ARG A N 1
ATOM 719 C CA . ARG A 1 90 ? 11.615 -7.789 1.255 1.00 87.00 90 ARG A CA 1
ATOM 720 C C . ARG A 1 90 ? 10.263 -7.099 1.233 1.00 87.00 90 ARG A C 1
ATOM 722 O O . ARG A 1 90 ? 10.016 -6.2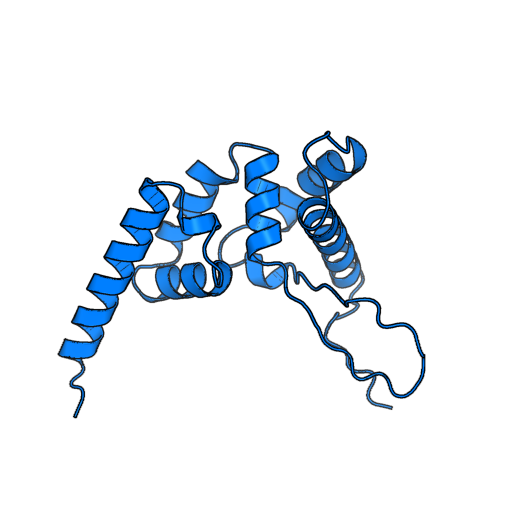06 2.050 1.00 87.00 90 ARG A O 1
ATOM 729 N N . LEU A 1 91 ? 9.396 -7.546 0.338 1.00 90.25 91 LEU A N 1
ATOM 730 C CA . LEU A 1 91 ? 8.017 -7.098 0.220 1.00 90.25 91 LEU A CA 1
ATOM 731 C C . LEU A 1 91 ? 7.207 -8.266 -0.340 1.00 90.25 91 LEU A C 1
ATOM 733 O O . LEU A 1 91 ? 6.948 -8.365 -1.540 1.00 90.25 91 LEU A O 1
ATOM 737 N N . ASP A 1 92 ? 6.832 -9.160 0.567 1.00 88.81 92 ASP A N 1
ATOM 738 C CA . ASP A 1 92 ? 6.080 -10.352 0.225 1.00 88.81 92 ASP A CA 1
ATOM 739 C C . ASP A 1 92 ? 4.654 -9.962 -0.202 1.00 88.81 92 ASP A C 1
ATOM 741 O O . ASP A 1 92 ? 3.899 -9.477 0.638 1.00 88.81 92 ASP A O 1
ATOM 745 N N . PRO A 1 93 ? 4.216 -10.231 -1.447 1.00 90.50 93 PRO A N 1
ATOM 746 C CA . PRO A 1 93 ? 2.872 -9.880 -1.904 1.00 90.50 93 PRO A CA 1
ATOM 747 C C . PRO A 1 93 ? 1.733 -10.383 -1.005 1.00 90.50 93 PRO A C 1
ATOM 749 O O . PRO A 1 93 ? 0.688 -9.742 -0.946 1.00 90.50 93 PRO A O 1
ATOM 752 N N . LYS A 1 94 ? 1.922 -11.484 -0.260 1.00 89.75 94 LYS A N 1
ATOM 753 C CA . LYS A 1 94 ? 0.892 -12.011 0.650 1.00 89.75 94 LYS A CA 1
ATOM 754 C C . LYS A 1 94 ? 0.520 -11.050 1.770 1.00 89.75 94 LYS A C 1
ATOM 756 O O . LYS A 1 94 ? -0.620 -11.058 2.222 1.00 89.75 94 LYS A O 1
ATOM 761 N N . VAL A 1 95 ? 1.451 -10.207 2.222 1.00 90.06 95 VAL A N 1
ATOM 762 C CA . VAL A 1 95 ? 1.164 -9.259 3.312 1.00 90.06 95 VAL A CA 1
ATOM 763 C C . VAL A 1 95 ? 0.180 -8.168 2.886 1.00 90.06 95 VAL A C 1
ATOM 765 O O . VAL A 1 95 ? -0.364 -7.481 3.751 1.00 90.06 95 VAL A O 1
ATOM 768 N N . LEU A 1 96 ? -0.037 -8.015 1.575 1.00 92.38 96 LEU A N 1
ATOM 769 C CA . LEU A 1 96 ? -0.971 -7.066 0.984 1.00 92.38 96 LEU A CA 1
ATOM 770 C C . LEU A 1 96 ? -2.375 -7.657 0.802 1.00 92.38 96 LEU A C 1
ATOM 772 O O . LEU A 1 96 ? -3.325 -6.888 0.866 1.00 92.38 96 LEU A O 1
ATOM 776 N N . GLU A 1 97 ? -2.533 -8.981 0.655 1.00 92.31 97 GLU A N 1
ATOM 777 C CA . GLU A 1 97 ? -3.826 -9.659 0.400 1.00 92.31 97 GLU A CA 1
ATOM 778 C C . GLU A 1 97 ? -4.969 -9.254 1.358 1.00 92.31 97 GLU A C 1
ATOM 780 O O . GLU A 1 97 ? -6.114 -9.114 0.913 1.00 92.31 97 GLU A O 1
ATOM 785 N N . PRO A 1 98 ? -4.725 -8.995 2.663 1.00 91.94 98 PRO A N 1
ATOM 786 C CA . PRO A 1 98 ? -5.776 -8.513 3.556 1.00 91.94 98 PRO A CA 1
ATOM 787 C C . PRO A 1 98 ? -6.323 -7.129 3.198 1.00 91.94 98 PRO A C 1
ATOM 789 O O . PRO A 1 98 ? -7.389 -6.775 3.699 1.00 91.94 98 PRO A O 1
ATOM 792 N N . PHE A 1 99 ? -5.627 -6.370 2.356 1.00 92.44 99 PHE A N 1
ATOM 793 C CA . PHE A 1 99 ? -5.906 -4.975 2.028 1.00 92.44 99 PHE A CA 1
ATOM 794 C C . PHE A 1 99 ? -6.124 -4.733 0.531 1.00 92.44 99 PHE A C 1
ATOM 796 O O . PHE A 1 99 ? -6.899 -3.857 0.164 1.00 92.44 99 PHE A O 1
ATOM 803 N N . ILE A 1 100 ? -5.441 -5.486 -0.328 1.00 93.50 100 ILE A N 1
ATOM 804 C CA . ILE A 1 100 ? -5.502 -5.351 -1.778 1.00 93.50 100 ILE A CA 1
ATOM 805 C C . ILE A 1 100 ? -5.057 -6.648 -2.455 1.00 93.50 100 ILE A C 1
ATOM 807 O O . ILE A 1 100 ? -4.114 -7.299 -2.014 1.00 93.50 100 ILE A O 1
ATOM 811 N N . GLU A 1 101 ? -5.705 -6.993 -3.565 1.00 93.31 101 GLU A N 1
ATOM 812 C CA . GLU A 1 101 ? -5.285 -8.097 -4.428 1.00 93.31 101 GLU A CA 1
ATOM 813 C C . GLU A 1 101 ? -3.966 -7.742 -5.142 1.00 93.31 101 GLU A C 1
ATOM 815 O O . GLU A 1 101 ? -3.957 -6.838 -5.986 1.00 93.31 101 GLU A O 1
ATOM 820 N N . PRO A 1 102 ? -2.839 -8.436 -4.877 1.00 93.94 102 PRO A N 1
ATOM 821 C CA . PRO A 1 102 ? -1.553 -8.069 -5.478 1.00 93.94 102 PRO A CA 1
ATOM 822 C C . PRO A 1 102 ? -1.553 -8.170 -7.010 1.00 93.94 102 PRO A C 1
ATOM 824 O O . PRO A 1 102 ? -0.899 -7.386 -7.698 1.00 93.94 102 PRO A O 1
ATOM 827 N N . SER A 1 103 ? -2.339 -9.102 -7.553 1.00 94.31 103 SER A N 1
ATOM 828 C CA . SER A 1 103 ? -2.547 -9.269 -8.994 1.00 94.31 103 SER A CA 1
ATOM 829 C C . SER A 1 103 ? -3.234 -8.063 -9.648 1.00 94.31 103 SER A C 1
ATOM 831 O O . SER A 1 103 ? -3.029 -7.828 -10.835 1.00 94.31 103 SER A O 1
ATOM 833 N N . ALA A 1 104 ? -3.996 -7.261 -8.895 1.00 94.25 104 ALA A N 1
ATOM 834 C CA . ALA A 1 104 ? -4.676 -6.076 -9.417 1.00 94.25 104 ALA A CA 1
ATOM 835 C C . ALA A 1 104 ? -3.730 -4.878 -9.621 1.00 94.25 104 ALA A C 1
ATOM 837 O O . ALA A 1 104 ? -4.044 -3.969 -10.388 1.00 94.25 104 ALA A O 1
ATOM 838 N N . ILE A 1 105 ? -2.571 -4.865 -8.952 1.00 95.50 105 ILE A N 1
ATOM 839 C CA . ILE A 1 105 ? -1.614 -3.744 -8.988 1.00 95.50 105 ILE A CA 1
ATOM 840 C C . ILE A 1 105 ? -0.273 -4.084 -9.642 1.00 95.50 105 ILE A C 1
ATOM 842 O O . ILE A 1 105 ? 0.520 -3.175 -9.896 1.00 95.50 105 ILE A O 1
ATOM 846 N N . ILE A 1 106 ? -0.007 -5.357 -9.947 1.00 95.94 106 ILE A N 1
ATOM 847 C CA . ILE A 1 106 ? 1.293 -5.806 -10.464 1.00 95.94 106 ILE A CA 1
ATOM 848 C C . ILE A 1 106 ? 1.686 -5.131 -11.782 1.00 95.94 106 ILE A C 1
ATOM 850 O O . ILE A 1 106 ? 2.801 -4.623 -11.912 1.00 95.94 106 ILE A O 1
ATOM 854 N N . ASP A 1 107 ? 0.771 -5.057 -12.746 1.00 96.81 107 ASP A N 1
ATOM 855 C CA . ASP A 1 107 ? 1.070 -4.469 -14.055 1.00 96.81 107 ASP A CA 1
ATOM 856 C C . ASP A 1 107 ? 1.251 -2.954 -13.963 1.00 96.81 107 ASP A C 1
ATOM 858 O O . ASP A 1 107 ? 2.118 -2.382 -14.626 1.00 96.81 107 ASP A O 1
ATOM 862 N N . ARG A 1 108 ? 0.506 -2.306 -13.062 1.00 96.62 108 ARG A N 1
ATOM 863 C CA . ARG A 1 108 ? 0.672 -0.884 -12.761 1.00 96.62 108 ARG A CA 1
ATOM 864 C C . ARG A 1 108 ? 2.031 -0.605 -12.117 1.00 96.62 108 ARG A C 1
ATOM 866 O O . ARG A 1 108 ? 2.716 0.319 -12.543 1.00 96.62 108 ARG A O 1
ATOM 873 N N . ALA A 1 109 ? 2.459 -1.427 -11.158 1.00 96.50 109 ALA A N 1
ATOM 874 C CA . ALA A 1 109 ? 3.778 -1.313 -10.537 1.00 96.50 109 ALA A CA 1
ATOM 875 C C . ALA A 1 109 ? 4.913 -1.477 -11.565 1.00 96.50 109 ALA A C 1
ATOM 877 O O . ALA A 1 109 ? 5.860 -0.689 -11.583 1.00 96.50 109 ALA A O 1
ATOM 878 N N . ARG A 1 110 ? 4.793 -2.452 -12.477 1.00 97.25 110 ARG A N 1
ATOM 879 C CA . ARG A 1 110 ? 5.750 -2.648 -13.580 1.00 97.25 110 ARG A CA 1
ATOM 880 C C . ARG A 1 110 ? 5.802 -1.440 -14.511 1.00 97.25 110 ARG A C 1
ATOM 882 O O . ARG A 1 110 ? 6.898 -0.994 -14.847 1.00 97.25 110 ARG A O 1
ATOM 889 N N . ARG A 1 111 ? 4.642 -0.890 -14.889 1.00 97.75 111 ARG A N 1
ATOM 890 C CA . ARG A 1 111 ? 4.555 0.318 -15.722 1.00 97.75 111 ARG A CA 1
ATOM 891 C C . ARG A 1 111 ? 5.278 1.494 -15.066 1.00 97.75 111 ARG A C 1
ATOM 893 O O . ARG A 1 111 ? 6.159 2.072 -15.691 1.00 97.75 111 ARG A O 1
ATOM 900 N N . ILE A 1 112 ? 4.979 1.786 -13.797 1.00 97.25 112 ILE A N 1
ATOM 901 C CA . ILE A 1 112 ? 5.615 2.877 -13.037 1.00 97.25 112 ILE A CA 1
ATOM 902 C C . ILE A 1 112 ? 7.140 2.710 -13.014 1.00 97.25 112 ILE A C 1
ATOM 904 O O . ILE A 1 112 ? 7.881 3.669 -13.230 1.00 97.25 112 ILE A O 1
ATOM 908 N N . PHE A 1 113 ? 7.630 1.487 -12.792 1.00 96.50 113 PHE A N 1
ATOM 909 C CA . PHE A 1 113 ? 9.067 1.215 -12.797 1.00 96.50 113 PHE A CA 1
ATOM 910 C C . PHE A 1 113 ? 9.721 1.461 -14.164 1.00 96.50 113 PHE A C 1
ATOM 912 O O . PHE A 1 113 ? 10.838 1.977 -14.221 1.00 96.50 113 PHE A O 1
ATOM 919 N N . GLN A 1 114 ? 9.039 1.094 -15.252 1.00 96.56 114 GLN A N 1
ATOM 920 C CA . GLN A 1 114 ? 9.519 1.283 -16.623 1.00 96.56 114 GLN A CA 1
ATOM 921 C C . GLN A 1 114 ? 9.514 2.753 -17.046 1.00 96.56 114 GLN A C 1
ATOM 923 O O . GLN A 1 114 ? 10.499 3.226 -17.606 1.00 96.56 114 GLN A O 1
ATOM 928 N N . GLU A 1 115 ? 8.427 3.470 -16.760 1.00 96.19 115 GLU A N 1
ATOM 929 C CA . GLU A 1 115 ? 8.300 4.908 -17.022 1.00 96.19 115 GLU A CA 1
ATOM 930 C C . GLU A 1 115 ? 9.319 5.712 -16.208 1.00 96.19 115 GLU A C 1
ATOM 932 O O . GLU A 1 115 ? 9.793 6.750 -16.662 1.00 96.19 115 GLU A O 1
ATOM 937 N N . SER A 1 116 ? 9.704 5.192 -15.035 1.00 94.75 116 SER A N 1
ATOM 938 C CA . SER A 1 116 ? 10.748 5.736 -14.169 1.00 94.75 116 SER A CA 1
ATOM 939 C C . SER A 1 116 ? 10.599 7.251 -13.933 1.00 94.75 116 SER A C 1
ATOM 941 O O . SER A 1 116 ? 11.551 8.000 -14.189 1.00 94.75 116 SER A O 1
ATOM 943 N N . PRO A 1 117 ? 9.432 7.717 -13.441 1.00 95.56 117 PRO A N 1
ATOM 944 C CA . PRO A 1 117 ? 9.165 9.139 -13.241 1.00 95.56 117 PRO A CA 1
ATOM 945 C C . PRO A 1 117 ? 10.151 9.770 -12.247 1.00 95.56 117 PRO A C 1
ATOM 947 O O . PRO A 1 117 ? 10.739 9.088 -11.407 1.00 95.56 117 PRO A O 1
ATOM 950 N N . GLU A 1 118 ? 10.324 11.094 -12.304 1.00 95.94 118 GLU A N 1
ATOM 951 C CA . GLU A 1 118 ? 11.362 11.800 -11.531 1.00 95.94 118 GLU A CA 1
ATOM 952 C C . GLU A 1 118 ? 11.258 11.629 -10.007 1.00 95.94 118 GLU A C 1
ATOM 954 O O . GLU A 1 118 ? 12.265 11.777 -9.305 1.00 95.94 118 GLU A O 1
ATOM 959 N N . TRP A 1 119 ? 10.066 11.333 -9.486 1.00 95.75 119 TRP A N 1
ATOM 960 C CA . TRP A 1 119 ? 9.814 11.092 -8.063 1.00 95.75 119 TRP A CA 1
ATOM 961 C C . TRP A 1 119 ? 10.124 9.652 -7.623 1.00 95.75 119 TRP A C 1
ATOM 963 O O . TRP A 1 119 ? 10.222 9.391 -6.422 1.00 95.75 119 TRP A O 1
ATOM 973 N N . LEU A 1 120 ? 10.312 8.710 -8.557 1.00 96.06 120 LEU A N 1
ATOM 974 C CA . LEU A 1 120 ? 10.613 7.305 -8.267 1.00 96.06 120 LEU A CA 1
ATOM 975 C C . LEU A 1 120 ? 12.109 7.116 -7.970 1.00 96.06 120 LEU A C 1
ATOM 977 O O . LEU A 1 120 ? 12.874 6.562 -8.765 1.00 96.06 120 LEU A O 1
ATOM 981 N N . LYS A 1 121 ? 12.533 7.598 -6.802 1.00 93.31 121 LYS A N 1
ATOM 982 C CA . LYS A 1 121 ? 13.922 7.562 -6.325 1.00 93.31 121 LYS A CA 1
ATOM 983 C C . LYS A 1 121 ? 14.042 6.789 -5.014 1.00 93.31 121 LYS A C 1
ATOM 985 O O . LYS A 1 121 ? 13.046 6.525 -4.345 1.00 93.31 121 LYS A O 1
ATOM 990 N N . ASP A 1 122 ? 15.271 6.416 -4.669 1.00 91.94 122 ASP A N 1
ATOM 991 C CA . ASP A 1 122 ? 15.629 5.832 -3.374 1.00 91.94 122 ASP A CA 1
ATOM 992 C C . ASP A 1 122 ? 14.723 4.652 -2.965 1.00 91.94 122 ASP A C 1
ATOM 994 O O . ASP A 1 122 ? 14.586 3.673 -3.703 1.00 91.94 122 ASP A O 1
ATOM 998 N N . GLU A 1 123 ? 14.091 4.745 -1.794 1.00 90.88 123 GLU A N 1
ATOM 999 C CA . GLU A 1 123 ? 13.235 3.708 -1.218 1.00 90.88 123 GLU A CA 1
ATOM 1000 C C . GLU A 1 123 ? 11.991 3.425 -2.069 1.00 90.88 123 GLU A C 1
ATOM 1002 O O . GLU A 1 123 ? 11.599 2.268 -2.205 1.00 90.88 123 GLU A O 1
ATOM 1007 N N . LYS A 1 124 ? 11.435 4.443 -2.742 1.00 94.25 124 LYS A N 1
ATOM 1008 C CA . LYS A 1 124 ? 10.289 4.282 -3.651 1.00 94.25 124 LYS A CA 1
ATOM 1009 C C . LYS A 1 124 ? 10.630 3.357 -4.814 1.00 94.25 124 LYS A C 1
ATOM 1011 O O . LYS A 1 124 ? 9.871 2.446 -5.136 1.00 94.25 124 LYS A O 1
ATOM 1016 N N . ARG A 1 125 ? 11.805 3.548 -5.421 1.00 94.69 125 ARG A N 1
ATOM 1017 C CA . ARG A 1 125 ? 12.270 2.689 -6.518 1.00 94.69 125 ARG A CA 1
ATOM 1018 C C . ARG A 1 125 ? 12.504 1.257 -6.040 1.00 94.69 125 ARG A C 1
ATOM 1020 O O . ARG A 1 125 ? 12.088 0.318 -6.716 1.00 94.69 125 ARG A O 1
ATOM 1027 N N . ILE A 1 126 ? 13.135 1.104 -4.875 1.00 93.62 126 ILE A N 1
ATOM 1028 C CA . ILE A 1 126 ? 13.411 -0.200 -4.263 1.00 93.62 126 ILE A CA 1
ATOM 1029 C C . ILE A 1 126 ? 12.108 -0.943 -3.955 1.00 93.62 126 ILE A C 1
ATOM 1031 O O . ILE A 1 126 ? 12.020 -2.132 -4.250 1.00 93.62 126 ILE A O 1
ATOM 1035 N N . ALA A 1 127 ? 11.097 -0.268 -3.403 1.00 94.31 127 ALA A N 1
ATOM 1036 C CA . ALA A 1 127 ? 9.819 -0.882 -3.052 1.00 94.31 127 ALA A CA 1
ATOM 1037 C C . ALA A 1 127 ? 9.108 -1.467 -4.277 1.00 94.31 127 ALA A C 1
ATOM 1039 O O . ALA A 1 127 ? 8.734 -2.640 -4.273 1.00 94.31 127 ALA A O 1
ATOM 1040 N N . VAL A 1 128 ? 8.992 -0.679 -5.351 1.00 96.25 128 VAL A N 1
ATOM 1041 C CA . VAL A 1 128 ? 8.357 -1.121 -6.601 1.00 96.25 128 VAL A CA 1
ATOM 1042 C C . VAL A 1 128 ? 9.124 -2.281 -7.227 1.00 96.25 128 VAL A C 1
ATOM 1044 O O . VAL A 1 128 ? 8.520 -3.280 -7.614 1.00 96.25 128 VAL A O 1
ATOM 1047 N N . GLU A 1 129 ? 10.454 -2.172 -7.291 1.00 95.19 129 GLU A N 1
ATOM 1048 C CA . GLU A 1 129 ? 11.308 -3.225 -7.839 1.00 95.19 129 GLU A CA 1
ATOM 1049 C C . GLU A 1 129 ? 11.211 -4.530 -7.045 1.00 95.19 129 GLU A C 1
ATOM 1051 O O . GLU A 1 129 ? 11.128 -5.615 -7.624 1.00 95.19 129 GLU A O 1
ATOM 1056 N N . THR A 1 130 ? 11.213 -4.427 -5.717 1.00 93.81 130 THR A N 1
ATOM 1057 C CA . THR A 1 130 ? 11.114 -5.579 -4.816 1.00 93.81 130 THR A CA 1
ATOM 1058 C C . THR A 1 130 ? 9.760 -6.261 -4.979 1.00 93.81 130 THR A C 1
ATOM 1060 O O . THR A 1 130 ? 9.718 -7.477 -5.145 1.00 93.81 130 THR A O 1
ATOM 1063 N N . PHE A 1 131 ? 8.670 -5.489 -5.030 1.00 94.88 131 PHE A N 1
ATOM 1064 C CA . PHE A 1 131 ? 7.316 -6.023 -5.156 1.00 94.88 131 PHE A CA 1
ATOM 1065 C C . PHE A 1 131 ? 7.148 -6.937 -6.375 1.00 94.88 131 PHE A C 1
ATOM 1067 O O . PHE A 1 131 ? 6.751 -8.092 -6.216 1.00 94.88 131 PHE A O 1
ATOM 1074 N N . PHE A 1 132 ? 7.477 -6.473 -7.589 1.00 93.50 132 PHE A N 1
ATOM 1075 C CA 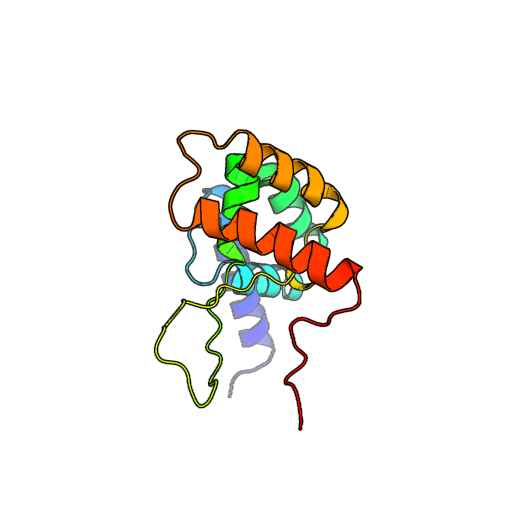. PHE A 1 132 ? 7.249 -7.314 -8.769 1.00 93.50 132 PHE A CA 1
ATOM 1076 C C . PHE A 1 132 ? 8.221 -8.497 -8.849 1.00 93.50 132 PHE A C 1
ATOM 1078 O O . PHE A 1 132 ? 7.836 -9.562 -9.326 1.00 93.50 132 PHE A O 1
ATOM 1085 N N . LYS A 1 133 ? 9.456 -8.359 -8.340 1.00 91.75 133 LYS A N 1
ATOM 1086 C CA . LYS A 1 133 ? 10.403 -9.483 -8.267 1.00 91.75 133 LYS A CA 1
ATOM 1087 C C . LYS A 1 133 ? 9.892 -10.583 -7.344 1.00 91.75 133 LYS A C 1
ATOM 1089 O O . LYS A 1 133 ? 9.942 -11.754 -7.716 1.00 91.75 133 LYS A O 1
ATOM 1094 N N . GLU A 1 134 ? 9.404 -10.226 -6.158 1.00 91.06 134 GLU A N 1
ATOM 1095 C CA . GLU A 1 134 ? 8.874 -11.202 -5.200 1.00 91.06 134 GLU A CA 1
ATOM 1096 C C . GLU A 1 134 ? 7.537 -11.793 -5.657 1.00 91.06 134 GLU A C 1
ATOM 1098 O O . GLU A 1 134 ? 7.301 -12.988 -5.463 1.00 91.06 134 GLU A O 1
ATOM 1103 N N . TYR A 1 135 ? 6.715 -11.016 -6.366 1.00 92.00 135 TYR A N 1
ATOM 1104 C CA . TYR A 1 135 ? 5.532 -11.525 -7.063 1.00 92.00 135 TYR A CA 1
ATOM 1105 C C . TYR A 1 135 ? 5.886 -12.597 -8.104 1.00 92.00 135 TYR A C 1
ATOM 1107 O O . TYR A 1 135 ? 5.318 -13.691 -8.083 1.00 92.00 135 TYR A O 1
ATOM 1115 N N . ASP A 1 136 ? 6.876 -12.339 -8.963 1.00 90.25 136 ASP A N 1
ATOM 1116 C CA . ASP A 1 136 ? 7.318 -13.288 -9.992 1.00 90.25 136 ASP A CA 1
ATOM 1117 C C . ASP A 1 136 ? 8.006 -14.531 -9.399 1.00 90.25 136 ASP A C 1
ATOM 1119 O O . ASP A 1 136 ? 7.897 -15.632 -9.943 1.00 90.25 136 ASP A O 1
ATOM 1123 N N . LEU A 1 137 ? 8.732 -14.388 -8.283 1.00 87.38 137 LEU A N 1
ATOM 1124 C CA . LEU A 1 137 ? 9.292 -15.523 -7.535 1.00 87.38 137 LEU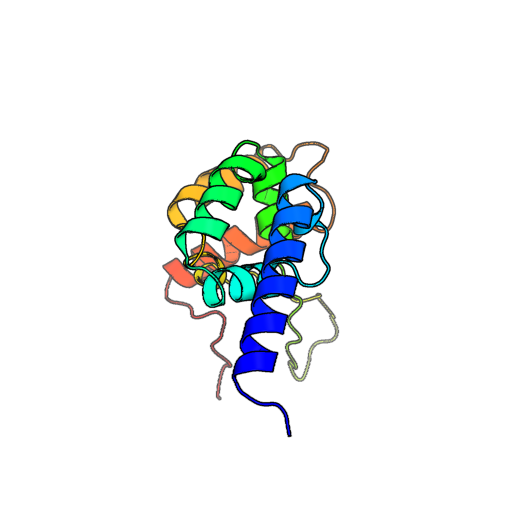 A CA 1
ATOM 1125 C C . LEU A 1 137 ? 8.179 -16.437 -7.007 1.00 87.38 137 LEU A C 1
ATOM 1127 O O . LEU A 1 137 ? 8.202 -17.642 -7.267 1.00 87.38 137 LEU A O 1
ATOM 1131 N N . ARG A 1 138 ? 7.151 -15.864 -6.367 1.00 82.62 138 ARG A N 1
ATOM 1132 C CA . ARG A 1 138 ? 5.990 -16.631 -5.893 1.00 82.62 138 ARG A CA 1
ATOM 1133 C C . ARG A 1 138 ? 5.244 -17.324 -7.028 1.00 82.62 138 ARG A C 1
ATOM 1135 O O . ARG A 1 138 ? 4.883 -18.490 -6.880 1.00 82.62 138 ARG A O 1
ATOM 1142 N N . ALA A 1 139 ? 5.039 -16.643 -8.156 1.00 82.25 139 ALA A N 1
ATOM 1143 C CA . ALA A 1 139 ? 4.357 -17.213 -9.320 1.00 82.25 139 ALA A CA 1
ATOM 1144 C C . ALA A 1 139 ? 5.086 -18.443 -9.897 1.00 82.25 139 ALA A C 1
ATOM 1146 O O . ALA A 1 139 ? 4.449 -19.338 -10.448 1.00 82.25 139 ALA A O 1
ATOM 1147 N N . ARG A 1 140 ? 6.413 -18.520 -9.732 1.00 82.88 140 ARG A N 1
ATOM 1148 C CA . ARG A 1 140 ? 7.244 -19.664 -10.144 1.00 82.88 140 ARG A CA 1
ATOM 1149 C C . ARG A 1 140 ? 7.286 -20.807 -9.121 1.00 82.88 140 ARG A C 1
ATOM 1151 O O . ARG A 1 140 ? 7.941 -21.814 -9.370 1.00 82.88 140 ARG A O 1
ATOM 1158 N N . GLY A 1 141 ? 6.583 -20.685 -7.992 1.00 70.56 141 GLY A N 1
ATOM 1159 C CA . GLY A 1 141 ? 6.571 -21.691 -6.924 1.00 70.56 141 GLY A CA 1
ATOM 1160 C C . GLY A 1 141 ? 7.808 -21.658 -6.020 1.00 70.56 141 GLY A C 1
ATOM 1161 O O . GLY A 1 141 ? 7.962 -22.518 -5.152 1.00 70.56 141 GLY A O 1
ATOM 1162 N N . GLU A 1 142 ? 8.679 -20.661 -6.183 1.00 60.81 142 GLU A N 1
ATOM 1163 C CA . GLU A 1 142 ? 9.798 -20.418 -5.280 1.00 60.81 142 GLU A CA 1
ATOM 1164 C C . GLU A 1 142 ? 9.266 -19.654 -4.062 1.00 60.81 142 GLU A C 1
ATOM 1166 O O . GLU A 1 142 ? 8.860 -18.495 -4.156 1.00 60.81 142 GLU A O 1
ATOM 1171 N N . ASN A 1 143 ? 9.202 -20.319 -2.903 1.00 54.19 143 ASN A N 1
ATOM 1172 C CA . ASN A 1 143 ? 8.844 -19.644 -1.659 1.00 54.19 143 ASN A CA 1
ATOM 1173 C C . ASN A 1 143 ? 10.025 -18.755 -1.220 1.00 54.19 143 ASN A C 1
ATOM 1175 O O . ASN A 1 143 ? 11.091 -19.308 -0.940 1.00 54.19 143 ASN A O 1
ATOM 1179 N N . PRO A 1 144 ? 9.873 -17.421 -1.115 1.00 53.66 144 PRO A N 1
ATOM 1180 C CA . PRO A 1 144 ? 10.954 -16.538 -0.669 1.00 53.66 144 PRO A CA 1
ATOM 1181 C C . PRO A 1 144 ? 11.436 -16.816 0.769 1.00 53.66 144 PRO A C 1
ATOM 1183 O O . PRO A 1 144 ? 12.528 -16.363 1.118 1.00 53.66 144 PRO A O 1
ATOM 1186 N N . ASP A 1 145 ? 10.665 -17.586 1.552 1.00 54.75 145 ASP A N 1
ATOM 1187 C CA . ASP A 1 145 ? 10.982 -18.046 2.914 1.00 54.75 145 ASP A CA 1
ATOM 1188 C C . ASP A 1 145 ? 11.687 -19.410 2.977 1.00 54.75 145 ASP A C 1
ATOM 1190 O O . ASP A 1 145 ? 11.898 -19.946 4.067 1.00 54.75 145 ASP A O 1
ATOM 1194 N N . ARG A 1 146 ? 12.035 -20.024 1.838 1.00 44.28 146 ARG A N 1
ATOM 1195 C CA . ARG A 1 146 ? 12.784 -21.286 1.850 1.00 44.28 146 ARG A CA 1
ATOM 1196 C C . ARG A 1 146 ? 14.224 -20.997 2.284 1.00 44.28 146 ARG A C 1
ATOM 1198 O O . ARG A 1 146 ? 15.098 -20.737 1.461 1.00 44.28 146 ARG A O 1
ATOM 1205 N N . VAL A 1 147 ? 14.462 -21.028 3.595 1.00 44.69 147 VAL A N 1
ATOM 1206 C CA . VAL A 1 147 ? 15.781 -21.352 4.141 1.00 44.69 147 VAL A CA 1
ATOM 1207 C C . VAL A 1 147 ? 16.183 -22.656 3.456 1.00 44.69 147 VAL A C 1
ATOM 1209 O O . VAL A 1 147 ? 15.428 -23.630 3.489 1.00 44.69 147 VAL A O 1
ATOM 1212 N N . MET A 1 148 ? 17.290 -22.639 2.716 1.00 39.19 148 MET A N 1
ATOM 1213 C CA . MET A 1 148 ? 17.888 -23.872 2.221 1.00 39.19 148 MET A CA 1
ATOM 1214 C C . MET A 1 148 ? 18.404 -24.608 3.455 1.00 39.19 148 MET A C 1
ATOM 1216 O O . MET A 1 148 ? 19.493 -24.317 3.938 1.00 39.19 148 MET A O 1
ATOM 1220 N N . ASP A 1 149 ? 17.563 -25.474 4.010 1.00 35.97 149 ASP A N 1
ATOM 1221 C CA . ASP A 1 149 ? 18.012 -26.530 4.900 1.00 35.97 149 ASP A CA 1
ATOM 1222 C C . ASP A 1 149 ? 18.784 -27.532 4.027 1.00 35.97 149 ASP A C 1
ATOM 1224 O O . ASP A 1 149 ? 18.181 -28.302 3.273 1.00 35.97 149 ASP A O 1
ATOM 1228 N N . GLU A 1 150 ? 20.114 -27.465 4.090 1.00 34.44 150 GLU A N 1
ATOM 1229 C CA . GLU A 1 150 ? 21.027 -28.565 3.751 1.00 34.44 150 GLU A CA 1
ATOM 1230 C C . GLU A 1 150 ? 21.760 -29.020 5.017 1.00 34.44 150 GLU A C 1
ATOM 1232 O O . GLU A 1 150 ? 22.265 -28.144 5.761 1.00 34.44 150 GLU A O 1
#

Solvent-accessible surface area (backbone atoms only — not comparable to full-atom values): 8808 Å² total; per-residue (Å²): 132,91,50,73,69,63,51,55,54,50,48,53,54,50,48,49,53,50,50,58,26,50,78,68,67,48,39,72,76,38,95,56,27,50,62,48,50,54,49,45,26,74,75,77,36,52,66,61,56,24,50,49,44,55,69,69,24,61,75,43,73,66,31,44,38,50,54,40,38,41,55,47,40,82,49,84,79,89,68,94,81,71,99,66,91,67,83,41,68,43,31,63,50,72,80,37,52,79,57,42,63,53,82,80,46,46,67,58,44,51,48,51,62,71,71,51,50,94,81,56,44,73,64,44,38,50,25,46,53,37,33,55,52,42,43,53,37,49,76,71,71,46,62,93,79,64,73,83,86,124

Secondary structure (DSSP, 8-state):
---HHHHHHHHHHHHHHHHHHHHTT-GGG-TTHHHHHHHHHHHT-SHHHHHHIIIIITTSHHHHHHHHHHH-EEE----SS------EEE--GGGTTTTS-HHHHHHHHHHHHHH--TT--HHHHHHHHHHHHHHHHHHTT--TT-----

pLDDT: mean 83.69, std 16.7, range [34.44, 97.75]

Sequence (150 aa):
MVRAQHLEELEQIGLKKIKDAADSGNLINSRNFAGILYRWKDWENDAAPRKWIESDLLTTDEGLVDLLVGFLSKSYSQALGDRVSRSNWRLDPKVLEPFIEPSAIIDRARRIFQESPEWLKDEKRIAVETFFKEYDLRARGENPDRVMDE

Foldseek 3Di:
DDDPVNVLVVLVVLLVVCVVCLVVVNLLVDPQNLVSLVSNCVSPHLVVLLVSLVPPQVPDLVSVLSVLLNQKDFDDDPDPDDPDPPRDIARAQVSCVSRDDLVVCLVVLVVCLVVVDPPCDDSSNVSSVRSNVNVVCVVVVNDPPPPPPD